Protein AF-A0AAW7MGX5-F1 (afdb_monomer_lite)

Foldseek 3Di:
DDDDADDPDDDVADWDWDQDPNDIGIGGDDNVCRVVSVVCVVCVVVVHDVQPFDWDWDADPNDIDIDGD

Sequence (69 aa):
MAALPIAVGKCALASVTVEEAGRRTLHRLPLSLSEWALDEVALARHGVRTYPAKIEFGCIADRHYAEIY

Radius of gyration: 14.25 Å; chains: 1; bounding box: 34×36×30 Å

Secondary structure (DSSP, 8-state):
-PPPPPPSS--SS-EEEEEETTEEEEEEPPGGGHHHHHHHHHHHHTT--S--S-EEEEEETTEEEEEE-

pLDDT: mean 73.42, std 14.31, range [34.0, 87.5]

Structure (mmCIF, N/CA/C/O backbone):
data_AF-A0AAW7MGX5-F1
#
_entry.id   AF-A0AAW7MGX5-F1
#
loop_
_atom_site.group_PDB
_atom_site.id
_atom_site.type_symbol
_atom_site.label_atom_id
_atom_site.label_alt_id
_atom_site.label_comp_id
_atom_site.label_asym_id
_atom_site.label_entity_id
_atom_site.label_seq_id
_atom_site.pdbx_PDB_ins_code
_atom_site.Cartn_x
_atom_site.Cartn_y
_atom_site.Cartn_z
_atom_site.occupancy
_atom_site.B_iso_or_equiv
_atom_site.auth_seq_id
_atom_site.auth_comp_id
_atom_site.auth_asym_id
_atom_site.auth_atom_id
_atom_site.pdbx_PDB_model_num
ATOM 1 N N . MET A 1 1 ? -6.517 -18.773 10.723 1.00 34.00 1 MET A N 1
ATOM 2 C CA . MET A 1 1 ? -5.068 -19.034 10.556 1.00 34.00 1 MET A CA 1
ATOM 3 C C . MET A 1 1 ? -4.327 -17.719 10.737 1.00 34.00 1 MET A C 1
ATOM 5 O O . MET A 1 1 ? -4.573 -16.807 9.961 1.00 34.00 1 MET A O 1
ATOM 9 N N . ALA A 1 2 ? -3.503 -17.584 11.778 1.00 35.91 2 ALA A N 1
ATOM 10 C CA . ALA A 1 2 ? -2.728 -16.366 12.020 1.00 35.91 2 ALA A CA 1
ATOM 11 C C . ALA A 1 2 ? -1.487 -16.340 11.110 1.00 35.91 2 ALA A C 1
ATOM 13 O O . ALA A 1 2 ? -0.771 -17.337 11.021 1.00 35.91 2 ALA A O 1
ATOM 14 N N . ALA A 1 3 ? -1.259 -15.226 10.411 1.00 37.38 3 ALA A N 1
ATOM 15 C CA . ALA A 1 3 ? -0.093 -15.042 9.552 1.00 37.38 3 ALA A CA 1
ATOM 16 C C . ALA A 1 3 ? 1.186 -14.964 10.403 1.00 37.38 3 ALA A C 1
ATOM 18 O O . ALA A 1 3 ? 1.253 -14.201 11.367 1.00 37.38 3 ALA A O 1
ATOM 19 N N . LEU A 1 4 ? 2.189 -15.774 10.056 1.00 38.56 4 LEU A N 1
ATOM 20 C CA . LEU A 1 4 ? 3.489 -15.782 10.725 1.00 38.56 4 LEU A CA 1
ATOM 21 C C . LEU A 1 4 ? 4.271 -14.501 10.388 1.00 38.56 4 LEU A C 1
ATOM 23 O O . LEU A 1 4 ? 4.214 -14.044 9.242 1.00 38.56 4 LEU A O 1
ATOM 27 N N . PRO A 1 5 ? 5.022 -13.929 11.348 1.00 43.97 5 PRO A N 1
ATOM 28 C CA . PRO A 1 5 ? 5.861 -12.769 11.090 1.00 43.97 5 PRO A CA 1
ATOM 29 C C . PRO A 1 5 ? 6.951 -13.150 10.086 1.00 43.97 5 PRO A C 1
ATOM 31 O O . PRO A 1 5 ? 7.768 -14.036 10.336 1.00 43.97 5 PRO A O 1
ATOM 34 N N . ILE A 1 6 ? 6.952 -12.488 8.930 1.00 50.38 6 ILE A N 1
ATOM 35 C CA . ILE A 1 6 ? 8.030 -12.624 7.953 1.00 50.38 6 ILE A CA 1
ATOM 36 C C . ILE A 1 6 ? 9.276 -12.020 8.599 1.00 50.38 6 ILE A C 1
ATOM 38 O O . ILE A 1 6 ? 9.278 -10.848 8.982 1.00 50.38 6 ILE A O 1
ATOM 42 N N . ALA A 1 7 ? 10.310 -12.851 8.751 1.00 46.62 7 ALA A N 1
ATOM 43 C CA . ALA A 1 7 ? 11.624 -12.429 9.203 1.00 46.62 7 ALA A CA 1
ATOM 44 C C . ALA A 1 7 ? 12.054 -11.182 8.422 1.00 46.62 7 ALA A C 1
ATOM 46 O O . ALA A 1 7 ? 11.853 -11.097 7.210 1.00 46.62 7 ALA A O 1
ATOM 47 N N . VAL A 1 8 ? 12.589 -10.199 9.141 1.00 50.22 8 VAL A N 1
ATOM 48 C CA . VAL A 1 8 ? 13.000 -8.905 8.598 1.00 50.22 8 VAL A CA 1
ATOM 49 C C . VAL A 1 8 ? 13.800 -9.107 7.310 1.00 50.22 8 VAL A C 1
ATOM 51 O O . VAL A 1 8 ? 14.921 -9.604 7.338 1.00 50.22 8 VAL A O 1
ATOM 54 N N . GLY A 1 9 ? 13.213 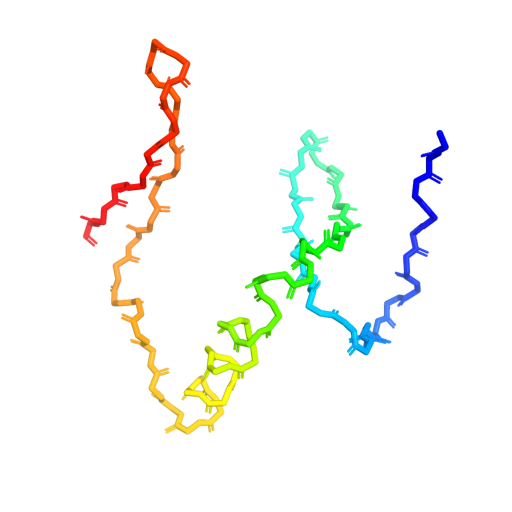-8.693 6.186 1.00 51.22 9 GLY A N 1
ATOM 55 C CA . GLY A 1 9 ? 13.905 -8.601 4.906 1.00 51.22 9 GLY A CA 1
ATOM 56 C C . GLY A 1 9 ? 13.339 -9.504 3.815 1.00 51.22 9 GLY A C 1
ATOM 57 O O . GLY A 1 9 ? 13.698 -10.667 3.704 1.00 51.22 9 GLY A O 1
ATOM 58 N N . LYS A 1 10 ? 12.589 -8.869 2.906 1.00 53.25 10 LYS A N 1
ATOM 59 C CA . LYS A 1 10 ? 12.243 -9.332 1.550 1.00 53.25 10 LYS A CA 1
ATOM 60 C C . LYS A 1 10 ? 11.146 -10.404 1.484 1.00 53.25 10 LYS A C 1
ATOM 62 O O . LYS A 1 10 ? 11.398 -11.601 1.417 1.00 53.25 10 LYS A O 1
ATOM 67 N N . CYS A 1 11 ? 9.901 -9.936 1.394 1.00 56.62 11 CYS A N 1
ATOM 68 C CA . CYS A 1 11 ? 8.798 -10.724 0.853 1.00 56.62 11 CYS A CA 1
ATOM 69 C C . CYS A 1 11 ? 8.867 -10.655 -0.682 1.00 56.62 11 CYS A C 1
ATOM 71 O O . CYS A 1 11 ? 8.937 -9.561 -1.236 1.00 56.62 11 CYS A O 1
ATOM 73 N N . ALA A 1 12 ? 8.843 -11.798 -1.375 1.00 64.44 12 ALA A N 1
ATOM 74 C CA . ALA A 1 12 ? 8.771 -11.841 -2.844 1.00 64.44 12 ALA A CA 1
ATOM 75 C C . ALA A 1 12 ? 7.418 -11.344 -3.394 1.00 64.44 12 ALA A C 1
ATOM 77 O O . ALA A 1 12 ? 7.252 -11.191 -4.599 1.00 64.44 12 ALA A O 1
ATOM 78 N N . LEU A 1 13 ? 6.446 -11.123 -2.507 1.00 74.25 13 LEU A N 1
ATOM 79 C CA . LEU A 1 13 ? 5.085 -10.718 -2.825 1.00 74.25 13 LEU A CA 1
ATOM 80 C C . LEU A 1 13 ? 4.792 -9.367 -2.185 1.00 74.25 13 LEU A C 1
ATOM 82 O O . LEU A 1 13 ? 5.271 -9.088 -1.082 1.00 74.25 13 LEU A O 1
ATOM 86 N N . ALA A 1 14 ? 3.969 -8.569 -2.861 1.00 81.94 14 ALA A N 1
ATOM 87 C CA . ALA A 1 14 ? 3.552 -7.259 -2.391 1.00 81.94 14 ALA A CA 1
ATOM 88 C C . ALA A 1 14 ? 3.001 -7.339 -0.958 1.00 81.94 14 ALA A C 1
ATOM 90 O O . ALA A 1 14 ? 2.124 -8.147 -0.634 1.00 81.94 14 ALA A O 1
ATOM 91 N N . SER A 1 15 ? 3.568 -6.522 -0.076 1.00 84.06 15 SER A N 1
ATOM 92 C CA . SER A 1 15 ? 3.266 -6.541 1.350 1.00 84.06 15 SER A CA 1
ATOM 93 C C . SER A 1 15 ? 3.278 -5.133 1.916 1.00 84.06 15 SER A C 1
ATOM 95 O O . SER A 1 15 ? 4.136 -4.333 1.550 1.00 84.06 15 SER A O 1
ATOM 97 N N . VAL A 1 16 ? 2.376 -4.869 2.853 1.00 81.38 16 VAL A N 1
ATOM 98 C CA . VAL A 1 16 ? 2.293 -3.617 3.602 1.00 81.38 16 VAL A CA 1
ATOM 99 C C . VAL A 1 16 ? 2.615 -3.884 5.062 1.00 81.38 16 VAL A C 1
ATOM 101 O O . VAL A 1 16 ? 2.282 -4.937 5.606 1.00 81.38 16 VAL A O 1
ATOM 104 N N . THR A 1 17 ? 3.293 -2.940 5.703 1.00 82.62 17 THR A N 1
ATOM 105 C CA . THR A 1 17 ? 3.487 -2.995 7.148 1.00 82.62 17 THR A CA 1
ATOM 106 C C . THR A 1 17 ? 2.499 -2.063 7.827 1.00 82.62 17 THR A C 1
ATOM 108 O O . THR A 1 17 ? 2.455 -0.888 7.478 1.00 82.62 17 THR 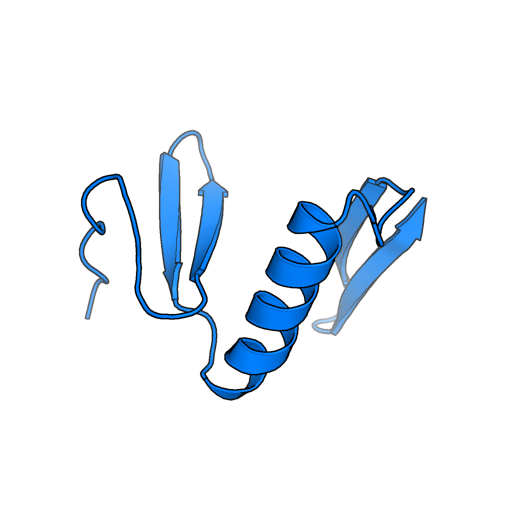A O 1
ATOM 111 N N . VAL A 1 18 ? 1.743 -2.578 8.790 1.00 81.94 18 VAL A N 1
ATOM 112 C CA . VAL A 1 18 ? 0.773 -1.818 9.582 1.00 81.94 18 VAL A CA 1
ATOM 113 C C . VAL A 1 18 ? 1.283 -1.738 11.016 1.00 81.94 18 VAL A C 1
ATOM 115 O O . VAL A 1 18 ? 1.710 -2.748 11.587 1.00 81.94 18 VAL A O 1
ATOM 118 N N . GLU A 1 19 ? 1.285 -0.536 11.584 1.00 81.12 19 GLU A N 1
ATOM 119 C CA . GLU A 1 19 ? 1.597 -0.305 12.992 1.00 81.12 19 GLU A CA 1
ATOM 120 C C . GLU A 1 19 ? 0.298 -0.026 13.749 1.00 81.12 19 GLU A C 1
ATOM 122 O O . GLU A 1 19 ? -0.385 0.956 13.476 1.00 81.12 19 GLU A O 1
ATOM 127 N N . GLU A 1 20 ? -0.055 -0.911 14.680 1.00 78.44 20 GLU A N 1
ATOM 128 C CA . GLU A 1 20 ? -1.274 -0.808 15.484 1.00 78.44 20 GLU A CA 1
ATOM 129 C C . GLU A 1 20 ? -0.930 -1.090 16.951 1.00 78.44 20 GLU A C 1
ATOM 131 O O . GLU A 1 20 ? -0.260 -2.079 17.259 1.00 78.44 20 GLU A O 1
ATOM 136 N N . ALA A 1 21 ? -1.339 -0.195 17.858 1.00 82.94 21 ALA A N 1
ATOM 137 C CA . ALA A 1 21 ? -1.060 -0.286 19.297 1.00 82.94 21 ALA A CA 1
ATOM 138 C C . ALA A 1 21 ? 0.430 -0.539 19.643 1.00 82.94 21 ALA A C 1
ATOM 140 O O . ALA A 1 21 ? 0.753 -1.312 20.544 1.00 82.94 21 ALA A O 1
ATOM 141 N N . GLY A 1 22 ? 1.353 0.084 18.899 1.00 84.12 22 GLY A N 1
ATOM 142 C CA . GLY A 1 22 ? 2.802 -0.076 19.085 1.00 84.12 22 GLY A CA 1
ATOM 143 C C . GLY A 1 22 ? 3.369 -1.408 18.580 1.00 84.12 22 GLY A C 1
ATOM 144 O O . GLY A 1 22 ? 4.553 -1.687 18.773 1.00 84.12 22 GLY A O 1
ATOM 145 N N . ARG A 1 23 ? 2.554 -2.243 17.917 1.00 82.69 23 ARG A N 1
ATOM 146 C CA . ARG A 1 23 ? 3.004 -3.482 17.282 1.00 82.69 23 ARG A CA 1
ATOM 147 C C . ARG A 1 23 ? 3.049 -3.329 15.770 1.00 82.69 23 ARG A C 1
ATOM 149 O O . ARG A 1 23 ? 2.047 -3.062 15.114 1.00 82.69 23 ARG A O 1
ATOM 156 N N . ARG A 1 24 ? 4.224 -3.602 15.208 1.00 82.00 24 ARG A N 1
ATOM 157 C CA . ARG A 1 24 ? 4.450 -3.628 13.766 1.00 82.00 24 ARG A CA 1
ATOM 158 C C . ARG A 1 24 ? 4.122 -5.011 13.201 1.00 82.00 24 ARG A C 1
ATOM 160 O O . ARG A 1 24 ? 4.713 -6.007 13.614 1.00 82.00 24 ARG A O 1
ATOM 167 N N . THR A 1 25 ? 3.193 -5.076 12.254 1.00 81.88 25 THR A N 1
ATOM 168 C CA . THR A 1 25 ? 2.729 -6.324 11.629 1.00 81.88 25 THR A CA 1
ATOM 169 C C . THR A 1 25 ? 2.821 -6.241 10.113 1.00 81.88 25 THR A C 1
ATOM 171 O O . THR A 1 25 ? 2.503 -5.219 9.511 1.00 81.88 25 THR A O 1
ATOM 174 N N . LEU A 1 26 ? 3.304 -7.308 9.476 1.00 80.00 26 LEU A N 1
ATOM 175 C CA . LEU A 1 26 ? 3.413 -7.374 8.022 1.00 80.00 26 LEU A CA 1
ATOM 176 C C . LEU A 1 26 ? 2.219 -8.135 7.447 1.00 80.00 26 LEU A C 1
ATOM 178 O O . LEU A 1 26 ? 1.989 -9.292 7.795 1.00 80.00 26 LEU A O 1
ATOM 182 N N . HIS A 1 27 ? 1.506 -7.498 6.527 1.00 80.06 27 HIS A N 1
ATOM 183 C CA . HIS A 1 27 ? 0.370 -8.068 5.819 1.00 80.06 27 HIS A CA 1
ATOM 184 C C . HIS A 1 27 ? 0.726 -8.267 4.352 1.00 80.06 27 HIS A C 1
ATOM 1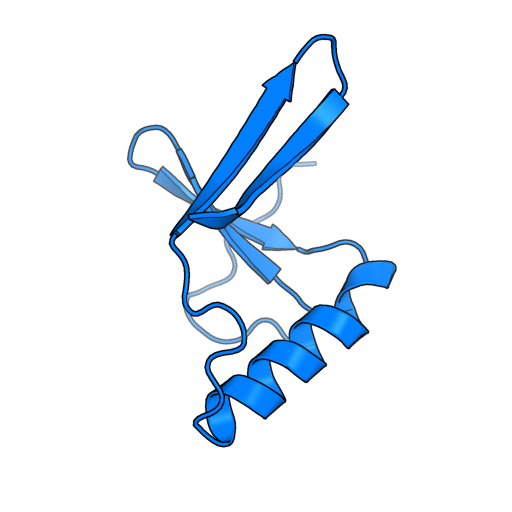86 O O . HIS A 1 27 ? 1.301 -7.388 3.707 1.00 80.06 27 HIS A O 1
ATOM 192 N N . ARG A 1 28 ? 0.366 -9.426 3.801 1.00 83.62 28 ARG A N 1
ATOM 193 C CA . ARG A 1 28 ? 0.424 -9.645 2.356 1.00 83.62 28 ARG A CA 1
ATOM 194 C C . ARG A 1 28 ? -0.755 -8.923 1.708 1.00 83.62 28 ARG A C 1
ATOM 196 O O . ARG A 1 28 ? -1.883 -9.067 2.174 1.00 83.62 28 ARG A O 1
ATOM 203 N N . LEU A 1 29 ? -0.491 -8.183 0.637 1.00 82.69 29 LEU A N 1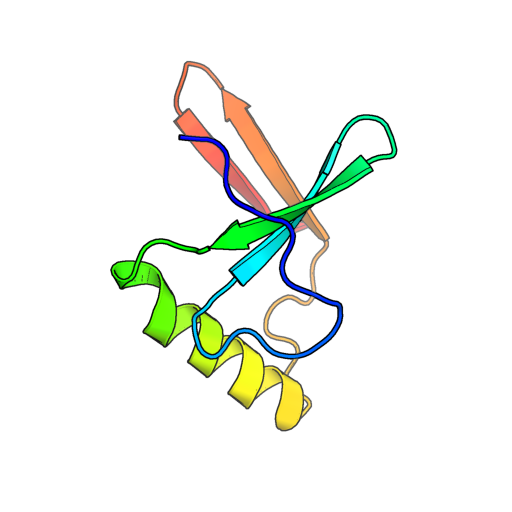
ATOM 204 C CA . LEU A 1 29 ? -1.545 -7.575 -0.162 1.00 82.69 29 LEU A CA 1
ATOM 205 C C . LEU A 1 29 ? -2.243 -8.641 -1.028 1.00 82.69 29 LEU A C 1
ATOM 207 O O . LEU A 1 29 ? -1.619 -9.641 -1.399 1.00 82.69 29 LEU A O 1
ATOM 211 N N . PRO A 1 30 ? -3.528 -8.451 -1.371 1.00 84.12 30 PRO A N 1
ATOM 212 C CA . PRO A 1 30 ? -4.182 -9.224 -2.419 1.00 84.12 30 PRO A CA 1
ATOM 213 C C . PRO A 1 30 ? -3.338 -9.270 -3.696 1.00 84.12 30 PRO A C 1
ATOM 215 O O . PRO A 1 30 ? -2.708 -8.279 -4.065 1.00 84.12 30 PRO A O 1
ATOM 218 N N . LEU A 1 31 ? -3.354 -10.407 -4.401 1.00 83.38 31 LEU A N 1
ATOM 219 C CA . LEU A 1 31 ? -2.568 -10.577 -5.630 1.00 83.38 31 LEU A CA 1
ATOM 220 C C . LEU A 1 31 ? -2.890 -9.504 -6.678 1.00 83.38 31 LEU A C 1
ATOM 222 O O . LEU A 1 31 ? -1.975 -9.030 -7.344 1.00 83.38 31 LEU A O 1
ATOM 226 N N . SER A 1 32 ? -4.149 -9.060 -6.748 1.00 85.50 32 SER A N 1
ATOM 227 C CA . SER A 1 32 ? -4.610 -7.979 -7.628 1.00 85.50 32 SER A CA 1
ATOM 228 C C . SER A 1 32 ? -3.917 -6.632 -7.398 1.00 85.50 32 SER A C 1
ATOM 230 O O . SER A 1 32 ? -3.940 -5.793 -8.287 1.00 85.50 32 SER A O 1
ATOM 232 N N . LEU A 1 33 ? -3.293 -6.414 -6.236 1.00 82.06 33 LEU A N 1
ATOM 233 C CA . LEU A 1 33 ? -2.543 -5.194 -5.916 1.00 82.06 33 LEU A CA 1
ATOM 234 C C . LEU A 1 33 ? -1.028 -5.353 -6.115 1.00 82.06 33 LEU A C 1
ATOM 236 O O . LEU A 1 33 ? -0.268 -4.440 -5.797 1.00 82.06 33 LEU A O 1
ATOM 240 N N . SER A 1 34 ? -0.566 -6.510 -6.604 1.00 83.25 34 SER A N 1
ATOM 241 C CA . SER A 1 34 ? 0.872 -6.783 -6.725 1.00 83.25 34 SER A CA 1
ATOM 242 C C . SER A 1 34 ? 1.538 -5.940 -7.803 1.00 83.25 34 SER A C 1
ATOM 244 O O . SER A 1 34 ? 2.635 -5.446 -7.571 1.00 83.25 34 SER A O 1
ATOM 246 N N . GLU A 1 35 ? 0.878 -5.766 -8.948 1.00 84.50 35 GLU A N 1
ATOM 247 C CA . GLU A 1 35 ? 1.380 -4.945 -10.055 1.00 84.50 35 GLU A CA 1
ATOM 248 C C . GLU A 1 35 ? 1.527 -3.486 -9.620 1.00 84.50 35 GLU A C 1
ATOM 250 O O . GLU A 1 35 ? 2.636 -2.963 -9.630 1.00 84.50 35 GLU A O 1
ATOM 255 N N . TRP A 1 36 ? 0.462 -2.900 -9.061 1.00 84.81 36 TRP A N 1
ATOM 256 C CA . TRP A 1 36 ? 0.499 -1.552 -8.489 1.00 84.81 36 TRP A CA 1
ATOM 257 C C . TRP A 1 36 ? 1.646 -1.372 -7.483 1.00 84.81 36 TRP A C 1
ATOM 259 O O . TRP A 1 36 ? 2.424 -0.428 -7.580 1.00 84.81 36 TRP A O 1
ATOM 269 N N . ALA A 1 37 ? 1.807 -2.301 -6.536 1.00 83.38 37 ALA A N 1
ATOM 270 C CA . ALA A 1 37 ? 2.875 -2.203 -5.545 1.00 83.38 37 ALA A CA 1
ATOM 271 C C . ALA A 1 37 ? 4.284 -2.290 -6.166 1.00 83.38 37 ALA A C 1
ATOM 273 O O . ALA A 1 37 ? 5.212 -1.652 -5.668 1.00 83.38 37 ALA A O 1
ATOM 274 N N . LEU A 1 38 ? 4.469 -3.084 -7.226 1.00 82.50 38 LEU A N 1
ATOM 275 C CA . LEU A 1 38 ? 5.741 -3.178 -7.946 1.00 82.50 38 LEU A CA 1
ATOM 276 C C . LEU A 1 38 ? 6.032 -1.904 -8.747 1.00 82.50 38 LEU A C 1
ATOM 278 O O . LEU A 1 38 ? 7.172 -1.434 -8.718 1.00 82.50 38 LEU A O 1
ATOM 282 N N . ASP A 1 39 ? 5.015 -1.325 -9.386 1.00 85.00 39 ASP A N 1
ATOM 283 C CA . ASP A 1 39 ? 5.123 -0.071 -10.133 1.00 85.00 39 ASP A CA 1
ATOM 284 C C . ASP A 1 39 ? 5.520 1.089 -9.215 1.00 85.00 39 ASP A C 1
ATOM 286 O O . ASP A 1 39 ? 6.474 1.810 -9.506 1.00 85.00 39 ASP A O 1
ATOM 290 N N . GLU A 1 40 ? 4.884 1.217 -8.047 1.00 83.94 40 GLU A N 1
ATOM 291 C CA . GLU A 1 40 ? 5.245 2.234 -7.049 1.00 83.94 40 GLU A CA 1
ATOM 292 C C . GLU A 1 40 ? 6.694 2.074 -6.560 1.00 83.94 40 GLU A C 1
ATOM 294 O O . GLU A 1 40 ? 7.427 3.054 -6.402 1.00 83.94 40 GLU A O 1
ATOM 299 N N . VAL A 1 41 ? 7.159 0.834 -6.358 1.00 79.31 41 VAL A N 1
ATOM 300 C CA . VAL A 1 41 ? 8.557 0.562 -5.984 1.00 79.31 41 VAL A CA 1
ATOM 301 C C . VAL A 1 41 ? 9.520 0.935 -7.115 1.00 79.31 41 VAL A C 1
ATOM 303 O O . VAL A 1 41 ? 10.606 1.457 -6.842 1.00 79.31 41 VAL A O 1
ATOM 306 N N . ALA A 1 42 ? 9.156 0.676 -8.373 1.00 82.88 42 ALA A N 1
ATOM 307 C CA . ALA A 1 42 ? 9.955 1.068 -9.529 1.00 82.88 42 ALA A CA 1
ATOM 308 C C . ALA A 1 42 ? 10.048 2.598 -9.643 1.00 82.88 42 ALA A C 1
ATOM 310 O O . ALA A 1 42 ? 11.154 3.133 -9.734 1.00 82.88 42 ALA A O 1
ATOM 311 N N . LEU A 1 43 ? 8.922 3.309 -9.530 1.00 82.62 43 LEU A N 1
ATOM 312 C CA . LEU A 1 43 ? 8.870 4.775 -9.529 1.00 82.62 43 LEU A CA 1
ATOM 313 C C . LEU A 1 43 ? 9.732 5.372 -8.409 1.00 82.62 43 LEU A C 1
ATOM 315 O O . LEU A 1 43 ? 10.590 6.219 -8.673 1.00 82.62 43 LEU A O 1
ATOM 319 N N . ALA A 1 44 ? 9.598 4.854 -7.185 1.00 78.19 44 ALA A N 1
ATOM 320 C CA . ALA A 1 44 ? 10.396 5.295 -6.044 1.00 78.19 44 ALA A CA 1
ATOM 321 C C . ALA A 1 44 ? 11.906 5.095 -6.269 1.00 78.19 44 ALA A C 1
ATOM 323 O O . ALA A 1 44 ? 12.708 5.958 -5.903 1.00 78.19 44 ALA A O 1
ATOM 324 N N . ARG A 1 45 ? 12.314 3.988 -6.909 1.00 79.19 45 ARG A N 1
ATOM 325 C CA . ARG A 1 45 ? 13.720 3.732 -7.280 1.00 79.19 45 ARG A CA 1
ATOM 326 C C . ARG A 1 45 ? 14.256 4.711 -8.318 1.00 79.19 45 ARG A C 1
ATOM 328 O O . ARG A 1 45 ? 15.445 5.013 -8.291 1.00 79.19 45 ARG A O 1
ATOM 335 N N . HIS A 1 46 ? 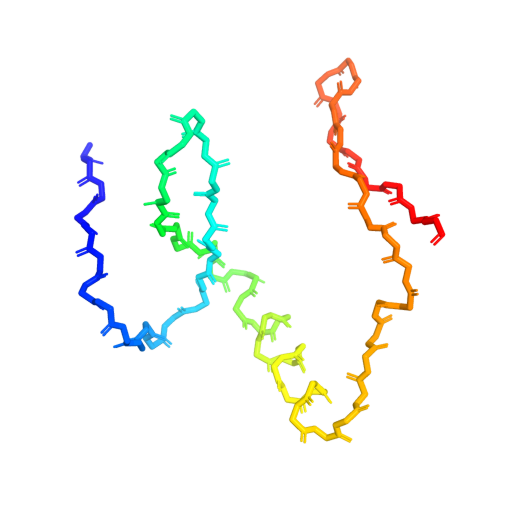13.395 5.222 -9.191 1.00 84.12 46 HIS A N 1
ATOM 336 C CA . HIS A 1 46 ? 13.732 6.258 -10.166 1.00 84.12 46 HIS A CA 1
ATOM 337 C C . HIS A 1 46 ? 13.636 7.684 -9.596 1.00 84.12 46 HIS A C 1
ATOM 339 O O . HIS A 1 46 ? 13.746 8.653 -10.343 1.00 84.12 46 HIS A O 1
ATOM 345 N N . GLY A 1 47 ? 13.463 7.831 -8.277 1.00 78.06 47 GLY A N 1
ATOM 346 C CA . GLY A 1 47 ? 13.384 9.133 -7.612 1.00 78.06 47 GLY A CA 1
ATOM 347 C C . GLY A 1 47 ? 12.035 9.833 -7.778 1.00 78.06 47 GLY A C 1
ATOM 348 O O . GLY A 1 47 ? 11.889 10.973 -7.341 1.00 78.06 47 GLY A O 1
ATOM 349 N N . VAL A 1 48 ? 11.040 9.162 -8.364 1.00 76.50 48 VAL A N 1
ATOM 350 C CA . VAL A 1 48 ? 9.679 9.679 -8.493 1.00 76.50 48 VAL A CA 1
ATOM 351 C C . VAL A 1 48 ? 8.919 9.344 -7.216 1.00 76.50 48 VAL A C 1
ATOM 353 O O . VAL A 1 48 ? 8.702 8.181 -6.886 1.00 76.50 48 VAL A O 1
ATOM 356 N N . ARG A 1 49 ? 8.518 10.377 -6.472 1.00 67.94 49 ARG A N 1
ATOM 357 C CA . ARG A 1 49 ? 7.593 10.243 -5.342 1.00 67.94 49 ARG A CA 1
ATOM 358 C C . ARG A 1 49 ? 6.203 10.626 -5.830 1.00 67.94 49 ARG A C 1
ATOM 360 O O . ARG A 1 49 ? 5.863 11.804 -5.836 1.00 67.94 49 ARG A O 1
ATOM 367 N N . THR A 1 50 ? 5.432 9.633 -6.269 1.00 64.75 50 THR A N 1
ATOM 368 C CA . THR A 1 50 ? 4.082 9.813 -6.836 1.00 64.75 50 THR A CA 1
ATOM 369 C C . THR A 1 50 ? 3.107 10.455 -5.847 1.00 64.75 50 THR A C 1
ATOM 371 O O . THR A 1 50 ? 2.150 11.102 -6.258 1.00 64.75 50 THR A O 1
ATOM 374 N N . TYR A 1 51 ? 3.381 10.324 -4.547 1.00 63.78 51 TYR A N 1
ATOM 375 C CA . TYR A 1 51 ? 2.597 10.918 -3.471 1.00 63.78 51 TYR A CA 1
ATOM 376 C C . TYR A 1 51 ? 3.352 12.120 -2.879 1.00 63.78 51 TYR A C 1
ATOM 378 O O . TYR A 1 51 ? 4.173 11.946 -1.975 1.00 63.78 51 TYR A O 1
ATOM 386 N N . PRO A 1 52 ? 3.115 13.346 -3.386 1.00 55.38 52 PRO A N 1
ATOM 387 C CA . PRO A 1 52 ? 3.674 14.575 -2.814 1.00 55.38 52 PRO A CA 1
ATOM 388 C C . PRO A 1 52 ? 3.021 14.963 -1.476 1.00 55.38 52 PRO A C 1
ATOM 390 O O . PRO A 1 52 ? 3.476 15.893 -0.816 1.00 55.38 52 PRO A O 1
ATOM 393 N N . ALA A 1 53 ? 1.967 14.248 -1.094 1.00 60.16 53 ALA A N 1
ATOM 394 C CA . ALA A 1 53 ? 0.957 14.648 -0.136 1.00 60.16 53 ALA A CA 1
ATOM 395 C C . ALA A 1 53 ? 0.832 13.631 1.000 1.00 60.16 53 ALA A C 1
ATOM 397 O O . ALA A 1 53 ? 1.016 12.425 0.802 1.00 60.16 53 ALA A O 1
ATOM 398 N N . LYS A 1 54 ? 0.485 14.110 2.197 1.00 66.19 54 LYS A N 1
ATOM 399 C CA . LYS A 1 54 ? 0.080 13.222 3.294 1.00 66.19 54 LYS A CA 1
ATOM 400 C C . LYS A 1 54 ? -1.217 12.537 2.854 1.00 66.19 54 LYS A C 1
ATOM 402 O O . LYS A 1 54 ? -2.146 13.221 2.439 1.00 66.19 54 LYS A O 1
ATOM 407 N N . ILE A 1 55 ? -1.268 11.206 2.918 1.00 67.94 55 ILE A N 1
ATOM 408 C CA . ILE A 1 55 ? -2.497 10.450 2.652 1.00 67.94 55 ILE A CA 1
ATOM 409 C C . ILE A 1 55 ? -3.089 10.025 3.987 1.00 67.94 55 ILE A C 1
ATOM 411 O O . ILE A 1 55 ? -2.417 9.343 4.764 1.00 67.94 55 ILE A O 1
ATOM 415 N N . GLU A 1 56 ? -4.333 10.412 4.250 1.00 74.62 56 GLU A N 1
ATOM 416 C CA . GLU A 1 56 ? -5.097 9.907 5.390 1.00 74.62 56 GLU A CA 1
ATOM 417 C C . GLU A 1 56 ? -6.154 8.921 4.904 1.00 74.62 56 GLU A C 1
ATOM 419 O O . GLU A 1 56 ? -6.926 9.211 3.994 1.00 74.62 56 GLU A O 1
ATOM 424 N N . PHE A 1 57 ? -6.174 7.733 5.504 1.00 79.06 57 PHE A N 1
ATOM 425 C CA . PHE A 1 57 ? -7.176 6.713 5.219 1.00 79.06 57 PHE A CA 1
ATOM 426 C C . PHE A 1 57 ? -8.267 6.775 6.282 1.00 79.06 57 PHE A C 1
ATOM 428 O O . PHE A 1 57 ? -7.965 6.838 7.474 1.00 79.06 57 PHE A O 1
ATOM 435 N N . GLY A 1 58 ? -9.527 6.712 5.861 1.00 76.12 58 GLY A N 1
ATOM 436 C CA . GLY A 1 58 ? -10.668 6.731 6.769 1.00 76.12 58 GLY A CA 1
ATOM 437 C C . GLY A 1 58 ? -11.787 5.792 6.336 1.00 76.12 58 GLY A C 1
ATOM 438 O O . GLY A 1 58 ? -11.785 5.241 5.233 1.00 76.12 58 GLY A O 1
ATOM 439 N N . CYS A 1 59 ? -12.756 5.604 7.232 1.00 82.94 59 CYS A N 1
ATOM 440 C CA . CYS A 1 59 ? -13.985 4.866 6.966 1.00 82.94 59 CYS A CA 1
ATOM 441 C C . CYS A 1 59 ? -15.186 5.684 7.456 1.00 82.94 59 CYS A C 1
ATOM 443 O O . CYS A 1 59 ? -15.308 5.957 8.649 1.00 82.94 59 CYS A O 1
ATOM 445 N N . ILE A 1 60 ? -16.070 6.083 6.538 1.00 87.31 60 ILE A N 1
ATOM 446 C CA . ILE A 1 60 ? -17.335 6.764 6.850 1.00 87.31 60 ILE A CA 1
ATOM 447 C C . ILE A 1 60 ? -18.466 5.901 6.302 1.00 87.31 60 ILE A C 1
ATOM 449 O O . ILE A 1 60 ? -18.499 5.609 5.109 1.00 87.31 60 ILE A O 1
ATOM 453 N N . ALA A 1 61 ? -19.403 5.506 7.169 1.00 87.50 61 ALA A N 1
ATOM 454 C CA . ALA A 1 61 ? -20.564 4.691 6.795 1.00 87.50 61 ALA A CA 1
ATOM 455 C C . ALA A 1 61 ? -20.188 3.438 5.966 1.00 87.50 61 ALA A C 1
ATOM 457 O O . ALA A 1 61 ? -20.785 3.178 4.922 1.00 87.50 61 ALA A O 1
ATOM 458 N N . ASP A 1 62 ? -19.170 2.695 6.425 1.00 87.00 62 ASP A N 1
ATOM 459 C CA . ASP A 1 62 ? -18.631 1.471 5.797 1.00 87.00 62 ASP A CA 1
ATOM 460 C C . ASP A 1 62 ? -17.976 1.676 4.414 1.00 87.00 62 ASP A C 1
ATOM 462 O O . ASP A 1 62 ? -17.681 0.734 3.677 1.00 87.00 62 ASP A O 1
ATOM 466 N N . ARG A 1 63 ? -17.711 2.934 4.040 1.00 79.75 63 ARG A N 1
ATOM 467 C CA . ARG A 1 63 ? -16.969 3.283 2.827 1.00 79.75 63 ARG A CA 1
ATOM 468 C C . ARG A 1 63 ? -15.561 3.724 3.185 1.00 79.75 63 ARG A C 1
ATOM 470 O O . ARG A 1 63 ? -15.368 4.713 3.890 1.00 79.75 63 ARG A O 1
ATOM 477 N N . HIS A 1 64 ? -14.591 2.993 2.649 1.00 82.50 64 HIS A N 1
ATOM 478 C CA . HIS A 1 64 ? -13.174 3.300 2.774 1.00 82.50 64 HIS A CA 1
ATOM 479 C C . HIS A 1 64 ? -12.802 4.420 1.799 1.00 82.50 64 HIS A C 1
ATOM 481 O O . HIS A 1 64 ? -13.146 4.349 0.618 1.00 82.50 64 HIS A O 1
ATOM 487 N N . TYR A 1 65 ? -12.099 5.437 2.285 1.00 81.12 65 TYR A N 1
ATOM 488 C CA . TYR A 1 65 ? -11.611 6.547 1.471 1.00 81.12 65 TYR A CA 1
ATOM 489 C C . TYR A 1 65 ? -10.161 6.885 1.818 1.00 81.12 65 TYR A C 1
ATOM 491 O O . TYR A 1 65 ? -9.653 6.513 2.878 1.00 81.12 65 TYR A O 1
ATOM 499 N N . ALA A 1 66 ? -9.509 7.588 0.896 1.00 79.25 66 ALA A N 1
ATOM 500 C CA . ALA A 1 66 ? -8.189 8.164 1.079 1.00 79.25 66 ALA A CA 1
ATOM 501 C C . ALA A 1 66 ? -8.264 9.658 0.741 1.00 79.25 66 ALA A C 1
ATOM 503 O O . ALA A 1 66 ? -8.672 10.021 -0.362 1.00 79.25 66 ALA A O 1
ATOM 504 N N . GLU A 1 67 ? -7.906 10.509 1.694 1.00 76.56 67 GLU A N 1
ATOM 505 C CA . GLU A 1 67 ? -7.753 11.950 1.506 1.00 76.56 67 GLU A CA 1
ATOM 506 C C . GLU A 1 67 ? -6.295 12.282 1.203 1.00 76.56 67 GLU A C 1
ATOM 508 O O . GLU A 1 67 ? -5.385 11.728 1.819 1.00 76.56 67 GLU A O 1
ATOM 513 N N . ILE A 1 68 ? -6.084 13.183 0.245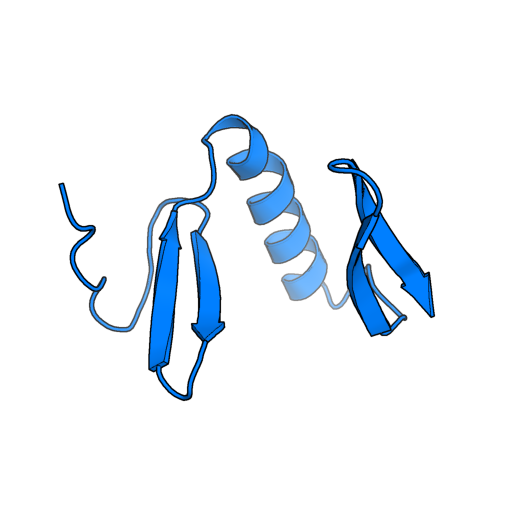 1.00 74.69 68 ILE A N 1
ATOM 514 C CA . ILE A 1 68 ? -4.767 13.625 -0.220 1.00 74.69 68 ILE A CA 1
ATOM 515 C C . ILE A 1 68 ? -4.617 15.102 0.173 1.00 74.69 68 ILE A C 1
ATOM 517 O O . ILE A 1 68 ? -5.453 15.910 -0.232 1.00 74.69 68 ILE A O 1
ATOM 521 N N . TYR A 1 69 ? -3.577 15.430 0.950 1.00 59.50 69 TYR A N 1
ATOM 522 C CA . TYR A 1 69 ? -3.284 16.773 1.484 1.00 59.50 69 TYR A CA 1
ATOM 523 C C . TYR A 1 69 ? -2.094 17.459 0.813 1.00 59.50 69 TYR A C 1
ATOM 525 O O . TYR A 1 69 ? -0.981 16.887 0.889 1.00 59.50 69 TYR A O 1
#

Organism: NCBI:txid2508294